Protein AF-A0A3C1XES8-F1 (afdb_monomer_lite)

Foldseek 3Di:
DDPVVLCVVDDPVCVVLLVVLVVLLVCCVVVVDDDDDDDDDPVSVVSSCVVCVVVVHDDDDD

pLDDT: mean 82.35, std 12.31, range [43.0, 91.81]

Sequence (62 aa):
MSQESIYQHFHPDEKQFIDRVLDWIDRAENNYSVVTTYFLNPREVKILESLANKRELQIFST

Structure (mmCIF, N/CA/C/O backbone):
data_AF-A0A3C1XES8-F1
#
_entry.id   AF-A0A3C1XES8-F1
#
loop_
_atom_site.group_PDB
_atom_site.id
_atom_site.type_symbol
_atom_site.label_atom_id
_atom_site.label_alt_id
_atom_site.label_comp_id
_atom_site.label_asym_id
_atom_site.label_entity_id
_atom_site.label_seq_id
_atom_site.pdbx_PDB_ins_code
_atom_site.Cartn_x
_atom_site.Cartn_y
_atom_site.Cartn_z
_atom_site.occupancy
_atom_site.B_iso_or_equiv
_atom_site.auth_seq_id
_atom_site.auth_comp_id
_atom_site.auth_asym_id
_atom_site.auth_atom_id
_atom_site.pdbx_PDB_model_num
ATOM 1 N N . MET A 1 1 ? -5.999 7.168 15.099 1.00 43.34 1 MET A N 1
ATOM 2 C CA . MET A 1 1 ? -4.582 7.586 15.020 1.00 43.34 1 MET A CA 1
ATOM 3 C C . MET A 1 1 ? -4.380 8.245 13.666 1.00 43.34 1 MET A C 1
ATOM 5 O O . MET A 1 1 ? -4.760 7.657 12.664 1.00 43.34 1 MET A O 1
ATOM 9 N N . SER A 1 2 ? -3.943 9.501 13.663 1.00 43.00 2 SER A N 1
ATOM 10 C CA . SER A 1 2 ? -4.082 10.457 12.557 1.00 43.00 2 SER A CA 1
ATOM 11 C C . SER A 1 2 ? -3.302 10.047 11.299 1.00 43.00 2 SER A C 1
ATOM 13 O O . SER A 1 2 ? -2.108 9.767 11.371 1.00 43.00 2 SER A O 1
ATOM 15 N N . GLN A 1 3 ? -3.965 10.044 10.136 1.00 53.78 3 GLN A N 1
ATOM 16 C CA . GLN A 1 3 ? -3.395 9.686 8.822 1.00 53.78 3 GLN A CA 1
ATOM 17 C C . GLN A 1 3 ? -2.181 10.552 8.410 1.00 53.78 3 GLN A C 1
ATOM 19 O O . GLN A 1 3 ? -1.421 10.172 7.522 1.00 53.78 3 GLN A O 1
ATOM 24 N N . GLU A 1 4 ? -1.958 11.687 9.076 1.00 53.12 4 GLU A N 1
ATOM 25 C CA . GLU A 1 4 ? -0.860 12.627 8.813 1.00 53.12 4 GLU A CA 1
ATOM 26 C C . GLU A 1 4 ? 0.540 12.061 9.095 1.00 53.12 4 GLU A C 1
ATOM 28 O O . GLU A 1 4 ? 1.484 12.404 8.385 1.00 53.12 4 GLU A O 1
ATOM 33 N N . SER A 1 5 ? 0.701 11.146 10.059 1.00 58.03 5 SER A N 1
ATOM 34 C CA . SER A 1 5 ? 2.024 10.576 10.378 1.00 58.03 5 SER A CA 1
ATOM 35 C C . SER A 1 5 ? 2.541 9.607 9.312 1.00 58.03 5 SER A C 1
ATOM 37 O O . SER A 1 5 ? 3.741 9.332 9.254 1.00 58.03 5 SER A O 1
ATOM 39 N N . ILE A 1 6 ? 1.655 9.079 8.460 1.00 60.03 6 ILE A N 1
ATOM 40 C CA . ILE A 1 6 ? 2.055 8.202 7.357 1.00 60.03 6 ILE A CA 1
ATOM 41 C C . ILE A 1 6 ? 2.839 9.027 6.336 1.00 60.03 6 ILE A C 1
ATOM 43 O O . ILE A 1 6 ? 3.967 8.673 6.023 1.00 60.03 6 ILE A O 1
ATOM 47 N N . TYR A 1 7 ? 2.306 10.173 5.909 1.00 62.28 7 TYR A N 1
ATOM 48 C CA . TYR A 1 7 ? 2.931 11.027 4.894 1.00 62.28 7 TYR A CA 1
ATOM 49 C C . TYR A 1 7 ? 4.239 11.691 5.339 1.00 62.28 7 TYR A C 1
ATOM 51 O O . TYR A 1 7 ? 5.059 12.016 4.488 1.00 62.28 7 TYR A O 1
ATOM 59 N N . GLN A 1 8 ? 4.461 11.876 6.644 1.00 58.84 8 GLN A N 1
ATOM 60 C CA . GLN A 1 8 ? 5.679 12.515 7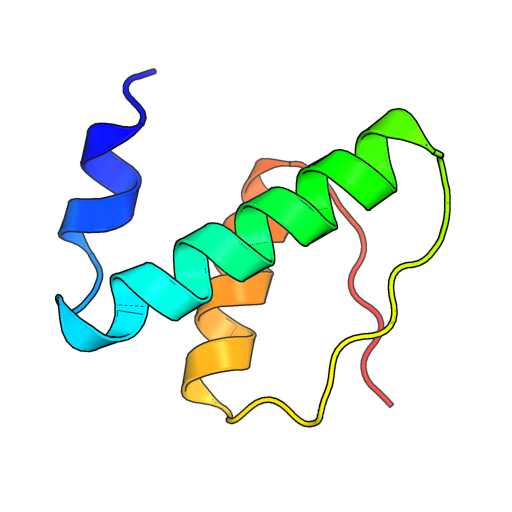.164 1.00 58.84 8 GLN A CA 1
ATOM 61 C C . GLN A 1 8 ? 6.972 11.736 6.865 1.00 58.84 8 GLN A C 1
ATOM 63 O O . GLN A 1 8 ? 8.051 12.319 6.904 1.00 58.84 8 GLN A O 1
ATOM 68 N N . HIS A 1 9 ? 6.878 10.443 6.547 1.00 67.75 9 HIS A N 1
ATOM 69 C CA . HIS A 1 9 ? 8.034 9.584 6.266 1.00 67.75 9 HIS A CA 1
ATOM 70 C C . HIS A 1 9 ? 8.352 9.444 4.767 1.00 67.75 9 HIS A C 1
ATOM 72 O O . HIS A 1 9 ? 9.268 8.700 4.404 1.00 67.75 9 HIS A O 1
ATO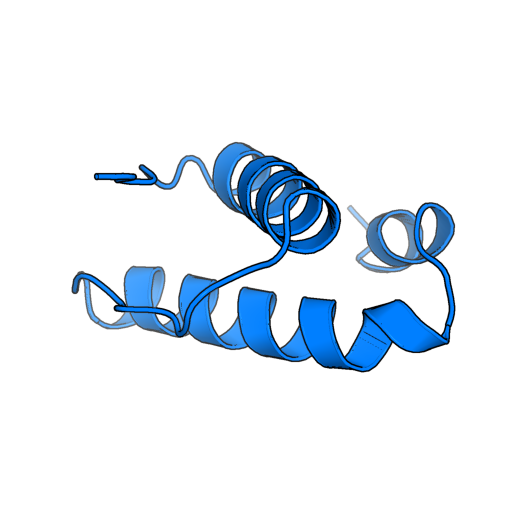M 78 N N . PHE A 1 10 ? 7.597 10.116 3.894 1.00 69.94 10 PHE A N 1
ATOM 79 C CA . PHE A 1 10 ? 7.683 9.930 2.447 1.00 69.94 10 PHE A CA 1
ATOM 80 C C . PHE A 1 10 ? 7.910 11.249 1.712 1.00 69.94 10 PHE A C 1
ATOM 82 O O . PHE A 1 10 ? 7.470 12.315 2.147 1.00 69.94 10 PHE A O 1
ATOM 89 N N . HIS A 1 11 ? 8.616 11.167 0.587 1.00 75.94 11 HIS A N 1
ATOM 90 C CA . HIS A 1 11 ? 8.870 12.320 -0.269 1.00 75.94 11 HIS A CA 1
ATOM 91 C C . HIS A 1 11 ? 7.551 12.778 -0.921 1.00 75.94 11 HIS A C 1
ATOM 93 O O . HIS A 1 11 ? 6.684 11.943 -1.188 1.00 75.94 11 HIS A O 1
ATOM 99 N N . PRO A 1 12 ? 7.362 14.076 -1.218 1.00 75.56 12 PRO A N 1
ATOM 100 C CA . PRO A 1 12 ? 6.159 14.557 -1.901 1.00 75.56 12 PRO A CA 1
ATOM 101 C C . PRO A 1 12 ? 5.886 13.846 -3.235 1.00 75.56 12 PRO A C 1
ATOM 103 O O . PRO A 1 12 ? 4.722 13.621 -3.559 1.00 75.56 12 PRO A O 1
ATOM 106 N N . ASP A 1 13 ? 6.925 13.415 -3.953 1.00 79.62 13 ASP A N 1
ATOM 107 C CA . ASP A 1 13 ? 6.799 12.629 -5.190 1.00 79.62 13 ASP A CA 1
ATOM 108 C C . ASP A 1 13 ? 6.154 11.250 -4.961 1.00 79.62 13 ASP A C 1
ATOM 110 O O . ASP A 1 13 ? 5.527 10.681 -5.852 1.00 79.62 13 ASP A O 1
ATOM 114 N N . GLU A 1 14 ? 6.253 10.717 -3.743 1.00 83.44 14 GLU A N 1
ATOM 115 C CA . GLU A 1 14 ? 5.732 9.401 -3.368 1.00 83.44 14 GLU A CA 1
ATOM 116 C C . GLU A 1 14 ? 4.265 9.464 -2.920 1.00 83.44 14 GLU A C 1
ATOM 118 O O . GLU A 1 14 ? 3.621 8.422 -2.798 1.00 83.44 14 GLU A O 1
ATOM 123 N N . LYS A 1 15 ? 3.691 10.664 -2.723 1.00 83.88 15 LYS A N 1
ATOM 124 C CA . LYS A 1 15 ? 2.282 10.820 -2.315 1.00 83.88 15 LYS A CA 1
ATOM 125 C C . LYS A 1 15 ? 1.315 10.157 -3.290 1.00 83.88 15 LYS A C 1
ATOM 127 O O . LYS A 1 15 ? 0.466 9.387 -2.859 1.00 83.88 15 LYS A O 1
ATOM 132 N N . GLN A 1 16 ? 1.498 10.375 -4.594 1.00 86.38 16 GLN A N 1
ATOM 133 C CA . GLN A 1 16 ? 0.648 9.749 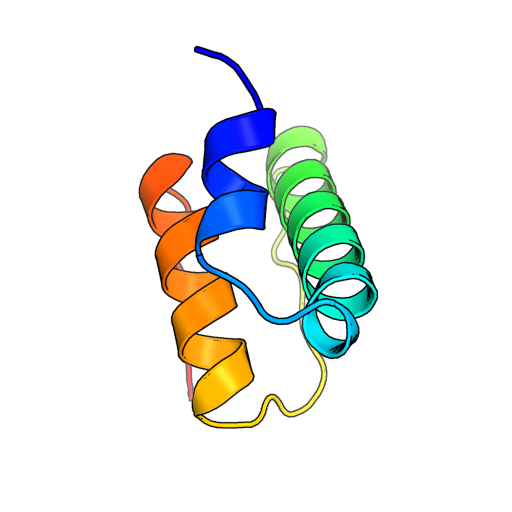-5.614 1.00 86.38 16 GLN A CA 1
ATOM 134 C C . GLN A 1 16 ? 0.737 8.219 -5.597 1.00 86.38 16 GLN A C 1
ATOM 136 O O . GLN A 1 16 ? -0.214 7.529 -5.965 1.00 86.38 16 GLN A O 1
ATOM 141 N N . PHE A 1 17 ? 1.888 7.669 -5.211 1.00 88.94 17 PHE A N 1
ATOM 142 C CA . PHE A 1 17 ? 2.035 6.229 -5.062 1.00 88.94 17 PHE A CA 1
ATOM 143 C C . PHE A 1 17 ? 1.307 5.728 -3.811 1.00 88.94 17 PHE A C 1
ATOM 145 O O . PHE A 1 17 ? 0.566 4.753 -3.892 1.00 88.94 17 PHE A O 1
ATOM 152 N N . ILE A 1 18 ? 1.447 6.427 -2.684 1.00 88.25 18 ILE A N 1
ATOM 153 C CA . ILE A 1 18 ? 0.755 6.098 -1.430 1.00 88.25 18 ILE A CA 1
ATOM 154 C C . ILE A 1 18 ? -0.761 6.104 -1.620 1.00 88.25 18 ILE A C 1
ATOM 156 O O . ILE A 1 18 ? -1.415 5.156 -1.198 1.00 88.25 18 ILE A O 1
ATOM 160 N N . ASP A 1 19 ? -1.311 7.115 -2.294 1.00 89.38 19 ASP A N 1
ATOM 161 C CA . ASP A 1 19 ? -2.748 7.188 -2.575 1.00 89.38 19 ASP A CA 1
ATOM 162 C C . ASP A 1 19 ? -3.227 5.969 -3.379 1.00 89.38 19 ASP A C 1
ATOM 164 O O . ASP A 1 19 ? -4.247 5.364 -3.048 1.00 89.38 19 ASP A O 1
ATOM 168 N N . ARG A 1 20 ? -2.453 5.540 -4.389 1.00 90.25 20 ARG A N 1
ATOM 169 C CA . ARG A 1 20 ? -2.749 4.317 -5.155 1.00 90.25 20 ARG A CA 1
ATOM 170 C C . ARG A 1 20 ? -2.685 3.059 -4.295 1.00 90.25 20 ARG A C 1
ATOM 172 O O . ARG A 1 20 ? -3.553 2.203 -4.413 1.00 90.25 20 ARG A O 1
ATOM 179 N N . VAL A 1 21 ? -1.687 2.949 -3.421 1.00 90.75 21 VAL A N 1
ATOM 180 C CA . VAL A 1 21 ? -1.571 1.812 -2.500 1.00 90.75 21 VAL A CA 1
ATOM 181 C C . VAL A 1 21 ? -2.755 1.756 -1.539 1.00 90.75 21 VAL A C 1
ATOM 183 O O . VAL A 1 21 ? -3.291 0.679 -1.301 1.00 90.75 21 VAL A O 1
ATOM 186 N N . LEU A 1 22 ? -3.183 2.898 -0.999 1.00 89.88 22 LEU A N 1
ATOM 187 C CA . LEU A 1 22 ? -4.338 2.964 -0.109 1.00 89.88 22 LEU A CA 1
ATOM 188 C C . LEU A 1 22 ? -5.628 2.539 -0.821 1.00 89.88 22 LEU A C 1
ATOM 190 O O . LEU A 1 22 ? -6.411 1.806 -0.225 1.00 89.88 22 LEU A O 1
ATOM 194 N N . ASP A 1 23 ? -5.817 2.926 -2.085 1.00 91.44 23 ASP A N 1
ATOM 195 C CA . ASP A 1 23 ? -6.935 2.452 -2.914 1.00 91.44 23 ASP A CA 1
ATOM 196 C C . ASP A 1 23 ? -6.871 0.932 -3.150 1.00 91.44 23 ASP A C 1
ATOM 198 O O . ASP A 1 23 ? -7.885 0.249 -3.030 1.00 91.44 23 ASP A O 1
ATOM 202 N N . TRP A 1 24 ? -5.693 0.362 -3.416 1.00 91.81 24 TRP A N 1
ATOM 203 C CA . TRP A 1 24 ? -5.550 -1.093 -3.561 1.00 91.81 24 TRP A CA 1
ATOM 204 C C . TRP A 1 24 ? -5.868 -1.851 -2.278 1.00 91.81 24 TRP A C 1
ATOM 206 O O . TRP A 1 24 ? -6.551 -2.871 -2.326 1.00 91.81 24 TRP A O 1
ATOM 216 N N . ILE A 1 25 ? -5.380 -1.347 -1.146 1.00 90.12 25 ILE A N 1
ATOM 217 C CA . ILE A 1 25 ? -5.655 -1.894 0.182 1.00 90.12 25 ILE A CA 1
ATOM 218 C C . ILE A 1 25 ? -7.160 -1.863 0.452 1.00 90.12 25 ILE A C 1
ATOM 220 O O . ILE A 1 25 ? -7.735 -2.893 0.784 1.00 90.12 25 ILE A O 1
ATOM 224 N N . ASP A 1 26 ? -7.806 -0.720 0.223 1.00 90.56 26 ASP A N 1
ATOM 225 C CA . ASP A 1 26 ? -9.246 -0.556 0.422 1.00 90.56 26 ASP A CA 1
ATOM 226 C C . ASP A 1 26 ? -10.060 -1.502 -0.475 1.00 90.56 26 ASP A C 1
ATOM 228 O O . ASP A 1 26 ? -10.988 -2.160 -0.011 1.00 90.56 26 ASP A O 1
ATOM 232 N N . ARG A 1 27 ? -9.667 -1.673 -1.743 1.00 90.19 27 ARG A N 1
ATOM 233 C CA . ARG A 1 27 ? -10.297 -2.648 -2.648 1.00 90.19 27 ARG A CA 1
ATOM 234 C C . ARG A 1 27 ? -10.112 -4.085 -2.183 1.00 90.19 27 ARG A C 1
ATOM 236 O O . ARG A 1 27 ? -11.050 -4.872 -2.300 1.00 90.19 27 ARG A O 1
ATOM 243 N N . ALA A 1 28 ? -8.925 -4.440 -1.699 1.00 89.56 28 ALA A N 1
ATOM 244 C CA . ALA A 1 28 ? -8.653 -5.777 -1.188 1.00 89.56 28 ALA A CA 1
ATOM 245 C C . ALA A 1 28 ? -9.482 -6.069 0.073 1.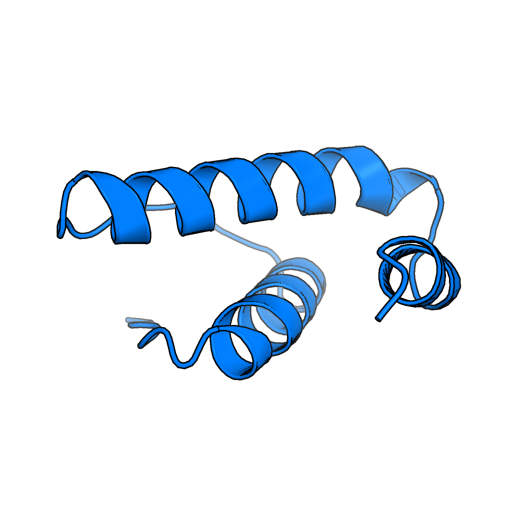00 89.56 28 ALA A C 1
ATOM 247 O O . ALA A 1 28 ? -10.057 -7.151 0.181 1.00 89.56 28 ALA A O 1
ATOM 248 N N . GLU A 1 29 ? -9.599 -5.090 0.976 1.00 87.75 29 GLU A N 1
ATOM 249 C CA . GLU A 1 29 ? -10.405 -5.174 2.198 1.00 87.75 29 GLU A CA 1
ATOM 250 C C . GLU A 1 29 ? -11.908 -5.249 1.887 1.00 87.75 29 GLU A C 1
ATOM 252 O O . GLU A 1 29 ? -12.595 -6.138 2.385 1.00 87.75 29 GLU A O 1
ATOM 257 N N . ASN A 1 30 ? -12.421 -4.365 1.029 1.00 89.56 30 ASN A N 1
ATOM 258 C CA . ASN A 1 30 ? -13.854 -4.271 0.744 1.00 89.56 30 ASN A CA 1
ATOM 259 C C . ASN A 1 30 ? -14.368 -5.415 -0.138 1.00 89.56 30 ASN A C 1
ATOM 261 O O . ASN A 1 30 ? -15.479 -5.904 0.068 1.00 89.56 30 ASN A O 1
ATOM 265 N N . ASN A 1 31 ? -13.573 -5.863 -1.114 1.00 89.00 31 ASN A N 1
ATOM 266 C CA . ASN A 1 31 ? -13.992 -6.900 -2.060 1.00 89.00 31 ASN A CA 1
ATOM 267 C C . ASN A 1 31 ? -13.481 -8.298 -1.690 1.00 89.00 31 ASN A C 1
ATOM 269 O O . ASN A 1 31 ? -13.721 -9.234 -2.457 1.00 89.00 31 ASN A O 1
ATOM 273 N N . TYR A 1 32 ? -12.741 -8.448 -0.582 1.00 84.50 32 TYR A N 1
ATOM 274 C CA . TYR A 1 32 ? -12.094 -9.704 -0.172 1.00 84.50 32 TYR A CA 1
ATOM 275 C C . TYR A 1 32 ? -11.392 -10.417 -1.340 1.00 84.50 32 TYR A C 1
ATOM 277 O O . TYR A 1 32 ? -11.498 -11.630 -1.525 1.00 84.50 32 TYR A O 1
ATOM 285 N N . SER A 1 33 ? -10.725 -9.633 -2.185 1.00 85.62 33 SER A N 1
ATOM 286 C CA . SER A 1 33 ? -10.174 -10.073 -3.465 1.00 85.62 33 SER A CA 1
ATOM 287 C C . SER A 1 33 ? -8.700 -9.707 -3.568 1.00 85.62 33 SER A C 1
ATOM 289 O O . SER A 1 33 ? -8.251 -8.707 -3.012 1.00 85.62 33 SER A O 1
ATOM 291 N N . VAL A 1 34 ? -7.943 -10.503 -4.321 1.00 88.19 34 VAL A N 1
ATOM 292 C CA . VAL A 1 34 ? -6.529 -10.219 -4.587 1.00 88.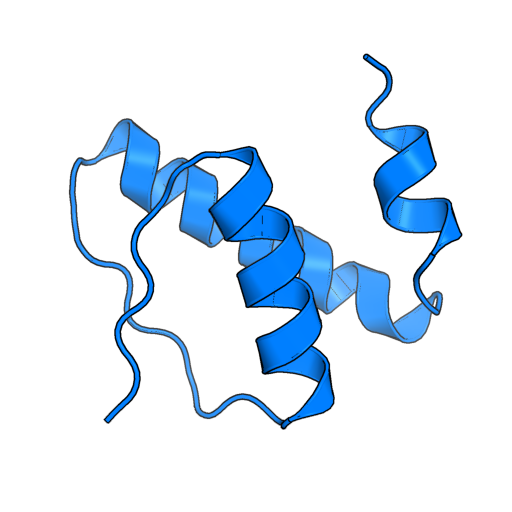19 34 VAL A CA 1
ATOM 293 C C . VAL A 1 34 ? -6.420 -9.071 -5.592 1.00 88.19 34 VAL A C 1
ATOM 295 O O . VAL A 1 34 ? -7.052 -9.104 -6.648 1.00 88.19 34 VAL A O 1
ATOM 298 N N . VAL A 1 35 ? -5.592 -8.070 -5.281 1.00 89.38 35 VAL A N 1
ATOM 299 C CA . VAL A 1 35 ? -5.284 -6.951 -6.182 1.00 89.38 35 VAL A CA 1
ATOM 300 C C . VAL A 1 35 ? -3.899 -7.155 -6.787 1.00 89.38 35 VAL A C 1
ATOM 302 O O . VAL A 1 35 ? -2.909 -7.278 -6.070 1.00 89.38 35 VAL A O 1
ATOM 305 N N . THR A 1 36 ? -3.822 -7.178 -8.117 1.00 89.06 36 THR A N 1
ATOM 306 C CA . THR A 1 36 ? -2.551 -7.246 -8.846 1.00 89.06 36 THR A CA 1
ATOM 307 C C . THR A 1 36 ? -2.041 -5.841 -9.134 1.00 89.06 36 THR A C 1
ATOM 309 O O . THR A 1 36 ? -2.745 -5.021 -9.726 1.00 89.06 36 THR A O 1
ATOM 312 N N . THR A 1 37 ? -0.805 -5.566 -8.732 1.00 89.19 37 THR A N 1
ATOM 313 C CA . THR A 1 37 ? -0.125 -4.298 -8.999 1.00 89.19 37 THR A CA 1
ATOM 314 C C . THR A 1 37 ? 0.729 -4.400 -10.263 1.00 89.19 37 THR A C 1
ATOM 316 O O . THR A 1 37 ? 1.030 -5.486 -10.759 1.00 89.19 37 THR A O 1
ATOM 319 N N . TYR A 1 38 ? 1.111 -3.252 -10.821 1.00 87.88 38 TYR A N 1
ATOM 320 C CA . TYR A 1 38 ? 2.145 -3.202 -11.855 1.00 87.88 38 TYR A CA 1
ATOM 321 C C . TYR A 1 38 ? 3.529 -3.471 -11.239 1.00 87.88 38 TYR A C 1
ATOM 323 O O . TYR A 1 38 ? 3.676 -3.501 -10.019 1.00 87.88 38 TYR A O 1
ATOM 331 N N . PHE A 1 39 ? 4.557 -3.639 -12.076 1.00 89.69 39 PHE A N 1
ATOM 332 C CA . PHE A 1 39 ? 5.933 -3.812 -11.603 1.00 89.69 39 PHE A CA 1
ATOM 333 C C . PHE A 1 39 ? 6.369 -2.625 -10.738 1.00 89.69 39 PHE A C 1
ATOM 335 O O . PHE A 1 39 ? 6.507 -1.506 -11.230 1.00 89.69 39 PHE A O 1
ATOM 342 N N . LEU A 1 40 ? 6.572 -2.885 -9.448 1.00 89.50 40 LEU A N 1
ATOM 343 C CA . LEU A 1 40 ? 6.981 -1.883 -8.474 1.00 89.50 40 LEU A CA 1
ATOM 344 C C . LEU A 1 40 ? 8.501 -1.847 -8.353 1.00 89.50 40 LEU A C 1
ATOM 346 O O . LEU A 1 40 ? 9.176 -2.877 -8.368 1.00 89.50 40 LEU A O 1
ATOM 350 N N . ASN A 1 41 ? 9.042 -0.652 -8.162 1.00 90.12 41 ASN A N 1
ATOM 351 C CA . ASN A 1 41 ? 10.444 -0.482 -7.816 1.00 90.12 41 ASN A CA 1
ATOM 352 C C . ASN A 1 41 ? 10.707 -0.933 -6.367 1.00 90.12 41 ASN A C 1
ATOM 354 O O . ASN A 1 41 ? 9.804 -0.876 -5.529 1.00 90.12 41 ASN A O 1
ATOM 358 N N . PRO A 1 42 ? 11.958 -1.261 -5.992 1.00 89.50 42 PRO A N 1
ATOM 359 C CA . PRO A 1 42 ? 12.286 -1.674 -4.622 1.00 89.50 42 PRO A CA 1
ATOM 360 C C . PRO A 1 42 ? 11.850 -0.671 -3.539 1.00 89.50 42 PRO A C 1
ATOM 362 O O . PRO A 1 42 ? 11.523 -1.055 -2.417 1.00 89.50 42 PRO A O 1
ATOM 365 N N . ARG A 1 43 ? 11.829 0.630 -3.865 1.00 88.44 43 ARG A N 1
ATOM 366 C CA . ARG A 1 43 ? 11.328 1.688 -2.975 1.00 88.44 43 ARG A CA 1
ATOM 367 C C . ARG A 1 43 ? 9.812 1.611 -2.788 1.00 88.44 43 ARG A C 1
ATOM 369 O O . ARG A 1 43 ? 9.348 1.682 -1.655 1.00 88.44 43 ARG A O 1
ATOM 376 N N . GLU A 1 44 ? 9.071 1.443 -3.879 1.00 89.81 44 GLU A N 1
ATOM 377 C CA . GLU A 1 44 ? 7.610 1.319 -3.895 1.00 89.81 44 GLU A CA 1
ATOM 378 C C . GLU A 1 44 ? 7.147 0.060 -3.151 1.00 89.81 44 GLU A C 1
ATOM 380 O O . GLU A 1 44 ? 6.208 0.130 -2.360 1.00 89.81 44 GLU A O 1
ATOM 385 N N . VAL A 1 45 ? 7.865 -1.060 -3.302 1.00 89.94 45 VAL A N 1
ATOM 386 C CA . VAL A 1 45 ? 7.603 -2.298 -2.548 1.00 89.94 45 VAL A CA 1
ATOM 387 C C . VAL A 1 45 ? 7.691 -2.056 -1.040 1.00 89.94 45 VAL A C 1
ATOM 389 O O . VAL A 1 45 ? 6.759 -2.394 -0.322 1.00 89.94 45 VAL A O 1
ATOM 392 N N . LYS A 1 46 ? 8.740 -1.380 -0.548 1.00 89.19 46 LYS A N 1
ATOM 393 C CA . LYS A 1 46 ? 8.870 -1.069 0.890 1.00 89.19 46 LYS A CA 1
ATOM 394 C C . LYS A 1 46 ? 7.724 -0.209 1.425 1.00 89.19 46 LYS A C 1
ATOM 396 O O . LYS A 1 46 ? 7.323 -0.357 2.578 1.00 89.19 46 LYS A O 1
ATOM 401 N N . ILE A 1 47 ? 7.226 0.723 0.611 1.00 88.56 47 ILE A N 1
ATOM 402 C CA . ILE A 1 47 ? 6.080 1.566 0.975 1.00 88.56 47 ILE A CA 1
ATOM 403 C C . ILE A 1 47 ? 4.825 0.695 1.078 1.00 88.56 47 ILE A C 1
ATOM 405 O O . ILE A 1 47 ? 4.134 0.748 2.095 1.00 88.56 47 ILE A O 1
ATOM 409 N N . LEU A 1 48 ? 4.573 -0.136 0.062 1.00 89.94 48 LEU A N 1
ATOM 410 C CA . LEU A 1 48 ? 3.453 -1.074 0.036 1.00 89.94 48 LEU A CA 1
ATOM 411 C C . LEU A 1 48 ? 3.489 -2.021 1.240 1.00 89.94 48 LEU A C 1
ATOM 413 O O . LEU A 1 48 ? 2.498 -2.119 1.953 1.00 89.94 48 LEU A O 1
ATOM 417 N N . GLU A 1 49 ? 4.633 -2.646 1.519 1.00 89.19 49 GLU A N 1
ATOM 418 C CA . GLU A 1 49 ? 4.827 -3.528 2.674 1.00 89.19 49 GLU A CA 1
ATOM 419 C C . GLU A 1 49 ? 4.553 -2.820 3.997 1.00 89.19 49 GLU A C 1
ATOM 421 O O . GLU A 1 49 ? 3.857 -3.354 4.857 1.00 89.19 49 GLU A O 1
ATOM 426 N N . SER A 1 50 ? 5.060 -1.600 4.175 1.00 88.44 50 SER A N 1
ATOM 427 C CA . SER A 1 50 ? 4.822 -0.825 5.395 1.00 88.44 50 SER A CA 1
ATOM 428 C C . SER A 1 50 ? 3.333 -0.523 5.608 1.00 88.44 50 SER A C 1
ATOM 430 O O . SER A 1 50 ? 2.843 -0.583 6.737 1.00 88.44 50 SER A O 1
ATOM 432 N N . LEU A 1 51 ? 2.603 -0.212 4.532 1.00 87.94 51 LEU A N 1
ATOM 433 C CA . LEU A 1 51 ? 1.176 0.111 4.581 1.00 87.94 51 LEU A CA 1
ATOM 434 C C . LEU A 1 51 ? 0.297 -1.134 4.742 1.00 87.94 51 LEU A C 1
ATOM 436 O O . LEU A 1 51 ? -0.617 -1.119 5.563 1.00 87.94 51 LEU A O 1
ATOM 440 N N . ALA A 1 52 ? 0.596 -2.209 4.016 1.00 88.81 52 ALA A N 1
ATOM 441 C CA . ALA A 1 52 ? -0.126 -3.473 4.098 1.00 88.81 52 ALA A CA 1
ATOM 442 C C . ALA A 1 52 ? 0.048 -4.138 5.468 1.00 88.81 52 ALA A C 1
ATOM 444 O O . ALA A 1 52 ? -0.938 -4.567 6.057 1.00 88.81 52 ALA A O 1
ATOM 445 N N . ASN A 1 53 ? 1.265 -4.134 6.032 1.00 87.31 53 ASN A N 1
ATOM 446 C CA . ASN A 1 53 ? 1.519 -4.681 7.369 1.00 87.31 53 ASN A CA 1
ATOM 447 C C . ASN A 1 53 ? 0.717 -3.954 8.455 1.00 87.31 53 ASN A C 1
ATOM 449 O O . ASN A 1 53 ? 0.245 -4.582 9.397 1.00 87.31 53 ASN A O 1
ATOM 453 N N . LYS A 1 54 ? 0.513 -2.636 8.322 1.00 86.12 54 LYS A N 1
ATOM 454 C CA . LYS A 1 54 ? -0.342 -1.870 9.247 1.00 86.12 54 LYS A CA 1
ATOM 455 C C . LYS A 1 54 ? -1.816 -2.271 9.185 1.00 86.12 54 LYS A C 1
ATOM 457 O O . LYS A 1 54 ? -2.540 -1.973 10.128 1.00 86.12 54 LYS A O 1
ATOM 462 N N . ARG A 1 55 ? -2.250 -2.883 8.081 1.00 84.31 55 ARG A N 1
ATOM 463 C CA . ARG A 1 55 ? -3.614 -3.384 7.860 1.00 84.31 55 ARG A CA 1
ATOM 464 C C . ARG A 1 55 ? -3.695 -4.912 7.890 1.00 84.31 55 ARG A C 1
ATOM 466 O O . ARG A 1 55 ? -4.706 -5.472 7.497 1.00 84.31 55 ARG A O 1
ATOM 473 N N . GLU A 1 56 ? -2.621 -5.578 8.320 1.00 85.94 56 GLU A N 1
ATOM 474 C CA . GLU A 1 56 ? -2.540 -7.041 8.418 1.00 85.94 56 GLU A CA 1
ATOM 475 C C . GLU A 1 56 ? -2.834 -7.768 7.087 1.00 85.94 56 GLU A C 1
ATOM 477 O O . GLU A 1 56 ? -3.265 -8.921 7.068 1.00 85.94 56 GLU A O 1
ATOM 482 N N . LEU A 1 57 ? -2.573 -7.106 5.953 1.00 86.62 57 LEU A N 1
ATOM 483 C CA . LEU A 1 57 ? -2.767 -7.679 4.623 1.00 86.62 57 LEU A CA 1
ATOM 484 C C . LEU A 1 57 ? -1.557 -8.505 4.187 1.00 86.62 57 LEU A C 1
ATOM 486 O O . LEU A 1 57 ? -0.404 -8.099 4.348 1.00 86.62 57 LEU A O 1
ATOM 490 N N . GLN A 1 58 ? -1.833 -9.652 3.566 1.00 87.75 58 GLN A N 1
ATOM 491 C CA . GLN A 1 58 ? -0.802 -10.514 2.999 1.00 87.75 58 GLN A CA 1
ATOM 492 C C . GLN A 1 58 ? -0.363 -10.007 1.626 1.00 87.75 58 GLN A C 1
ATOM 494 O O . GLN A 1 58 ? -1.184 -9.775 0.739 1.00 87.75 58 GLN A O 1
ATOM 499 N N . ILE A 1 59 ? 0.950 -9.874 1.449 1.00 87.25 59 ILE A N 1
ATOM 500 C CA . ILE A 1 59 ? 1.567 -9.547 0.166 1.00 87.25 59 ILE A CA 1
ATOM 501 C C . ILE A 1 59 ? 2.157 -10.818 -0.430 1.00 87.25 59 ILE A C 1
ATOM 503 O O . ILE A 1 59 ? 2.841 -11.582 0.251 1.00 87.25 59 ILE A O 1
ATOM 507 N N . PHE A 1 60 ? 1.932 -11.000 -1.727 1.00 87.44 60 PHE A N 1
ATOM 508 C CA . PHE A 1 60 ? 2.546 -12.054 -2.519 1.00 87.44 60 PHE A CA 1
ATOM 509 C C . PHE A 1 60 ? 3.502 -11.408 -3.522 1.00 87.44 60 PHE A C 1
ATOM 511 O O . PHE A 1 60 ? 3.088 -10.564 -4.315 1.00 87.44 60 PHE A O 1
ATOM 518 N N . SER A 1 61 ? 4.774 -11.799 -3.480 1.00 80.00 61 SER A N 1
ATOM 519 C CA . SER A 1 61 ? 5.770 -11.448 -4.495 1.00 80.00 61 SER 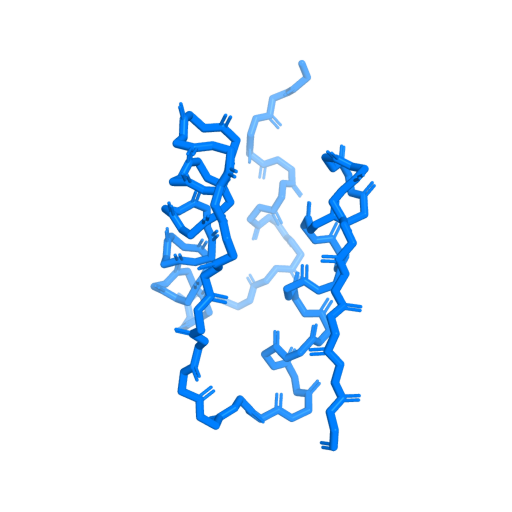A CA 1
ATOM 520 C C . SER A 1 61 ? 6.278 -12.736 -5.130 1.00 80.00 61 SER A C 1
ATOM 522 O O . SER A 1 61 ? 6.600 -13.687 -4.418 1.00 80.00 61 SER A O 1
ATOM 524 N N . THR A 1 62 ? 6.322 -12.762 -6.459 1.00 67.50 62 THR A N 1
ATOM 525 C CA . THR A 1 62 ? 6.911 -13.829 -7.282 1.00 67.50 62 THR A CA 1
ATOM 526 C C . THR A 1 62 ? 8.188 -13.321 -7.928 1.00 67.50 62 THR A C 1
ATOM 528 O O . THR A 1 62 ? 8.257 -12.096 -8.176 1.00 67.50 62 THR A O 1
#

Radius of gyration: 11.5 Å; chains: 1; bounding box: 26×28×27 Å

Secondary structure (DSSP, 8-state):
--THHHHTTS-GGGHHHHHHHHHHHHHHHHHT-PPPPP---HHHHHHHHHHHHHTTPPP---